Protein AF-A0A7G1IVI6-F1 (afdb_monomer_lite)

Organism: Streptococcus mitis (NCBI:txid28037)

pLDDT: mean 74.65, std 11.54, range [37.12, 94.62]

Foldseek 3Di:
DVVVVVVVVVCVVPDPDPVPPDDDPVRVVVCVVDDDWDAPDVPHTDDPVVCPVCVPHDDDDPDPDPD

Secondary structure (DSSP, 8-state):
-HHHHHHHHHHHHH---GGGSPPPHHHHHHHHTSPP--EEETTEEPPGGGGGGGTTS----------

Structure (mmCIF, N/CA/C/O backbone):
data_AF-A0A7G1IVI6-F1
#
_entry.id   AF-A0A7G1IVI6-F1
#
loop_
_atom_site.group_PDB
_atom_site.id
_atom_site.type_symbol
_atom_site.label_atom_id
_atom_site.label_alt_id
_atom_site.label_comp_id
_atom_site.label_asym_id
_atom_site.label_entity_id
_atom_site.label_seq_id
_atom_site.pdbx_PDB_ins_code
_atom_site.Cartn_x
_atom_site.Cartn_y
_atom_site.Cartn_z
_atom_site.occupancy
_atom_site.B_iso_or_equiv
_atom_site.auth_seq_id
_atom_site.auth_comp_id
_atom_site.auth_asym_id
_atom_site.auth_atom_id
_atom_site.pdbx_PDB_model_num
ATOM 1 N N . MET A 1 1 ? 22.629 -22.560 -6.097 1.00 55.75 1 MET A N 1
ATOM 2 C CA . MET A 1 1 ? 22.501 -21.102 -5.884 1.00 55.75 1 MET A CA 1
ATOM 3 C C . MET A 1 1 ? 22.595 -20.304 -7.188 1.00 55.75 1 MET A C 1
ATOM 5 O O . MET A 1 1 ? 21.656 -19.579 -7.470 1.00 55.75 1 MET A O 1
ATOM 9 N N . ASN A 1 2 ? 23.626 -20.487 -8.032 1.00 58.12 2 ASN A N 1
ATOM 10 C CA . ASN A 1 2 ? 23.791 -19.725 -9.293 1.00 58.12 2 ASN A CA 1
ATOM 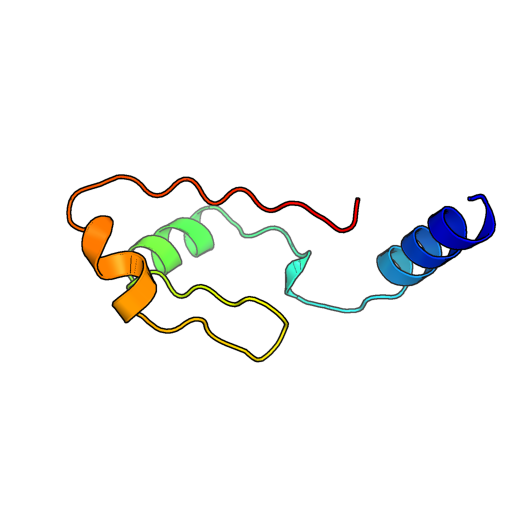11 C C . ASN A 1 2 ? 22.591 -19.775 -10.260 1.00 58.12 2 ASN A C 1
ATOM 13 O O . ASN A 1 2 ? 22.270 -18.768 -10.880 1.00 58.12 2 ASN A O 1
ATOM 17 N N . ASN A 1 3 ? 21.889 -20.910 -10.354 1.00 68.69 3 ASN A N 1
ATOM 18 C CA . ASN A 1 3 ? 20.712 -21.029 -11.226 1.00 68.69 3 ASN A CA 1
ATOM 19 C C . ASN A 1 3 ? 19.497 -20.238 -10.722 1.00 68.69 3 ASN A C 1
ATOM 21 O O . ASN A 1 3 ? 18.679 -19.820 -11.528 1.00 68.69 3 ASN A O 1
ATOM 25 N N . TYR A 1 4 ? 19.378 -20.035 -9.407 1.00 68.88 4 TYR A N 1
ATOM 26 C CA . TYR A 1 4 ? 18.258 -19.301 -8.813 1.00 68.88 4 TYR A CA 1
ATOM 27 C C . TYR A 1 4 ? 18.424 -17.790 -9.007 1.00 68.88 4 TYR A C 1
ATOM 29 O O . TYR A 1 4 ? 17.489 -17.120 -9.424 1.00 68.88 4 TYR A O 1
ATOM 37 N N . ILE A 1 5 ? 19.641 -17.275 -8.797 1.00 73.00 5 ILE A N 1
ATOM 38 C CA . ILE A 1 5 ? 19.957 -15.854 -9.007 1.00 73.00 5 ILE A CA 1
ATOM 39 C C . ILE A 1 5 ? 19.700 -15.466 -10.465 1.00 73.00 5 ILE A C 1
ATOM 41 O O . ILE A 1 5 ? 18.984 -14.507 -10.730 1.00 73.00 5 ILE A O 1
ATOM 45 N N . LYS A 1 6 ? 20.204 -16.271 -11.408 1.00 76.88 6 LYS A N 1
ATOM 46 C CA . LYS A 1 6 ? 20.011 -16.020 -12.839 1.00 76.88 6 LYS A CA 1
ATOM 47 C C . LYS A 1 6 ? 18.537 -16.090 -13.254 1.00 76.88 6 LYS A C 1
ATOM 49 O O . LYS A 1 6 ? 18.081 -15.262 -14.028 1.00 76.88 6 LYS A O 1
ATOM 54 N N . LEU A 1 7 ? 17.778 -17.030 -12.687 1.00 73.94 7 LEU A N 1
ATOM 55 C CA . LEU A 1 7 ? 16.337 -17.137 -12.918 1.00 73.94 7 LEU A CA 1
ATOM 56 C C . LEU A 1 7 ? 15.576 -15.902 -12.406 1.00 73.94 7 LEU A C 1
ATOM 58 O O . LEU A 1 7 ? 14.676 -15.428 -13.096 1.00 73.94 7 LEU A O 1
ATOM 62 N N . ASN A 1 8 ? 15.953 -15.346 -11.251 1.00 70.31 8 ASN A N 1
ATOM 63 C CA . ASN A 1 8 ? 15.348 -14.115 -10.731 1.00 70.31 8 ASN A CA 1
ATOM 64 C C . ASN A 1 8 ? 15.725 -12.882 -11.561 1.00 70.31 8 ASN A C 1
ATOM 66 O O . ASN A 1 8 ? 14.866 -12.042 -11.821 1.00 70.31 8 ASN A O 1
ATOM 70 N N . GLU A 1 9 ? 16.977 -12.777 -12.013 1.00 69.94 9 GLU A N 1
ATOM 71 C CA . GLU A 1 9 ? 17.417 -11.704 -12.914 1.00 69.94 9 GLU A CA 1
ATOM 72 C C . GLU A 1 9 ? 16.663 -11.742 -14.249 1.00 69.94 9 GLU A C 1
ATOM 74 O O . GLU A 1 9 ? 16.110 -10.724 -14.673 1.00 69.94 9 GLU A O 1
ATOM 79 N N . ASP A 1 10 ? 16.578 -12.919 -14.875 1.00 76.19 10 ASP A N 1
ATOM 80 C CA . ASP A 1 10 ? 15.855 -13.116 -16.132 1.00 76.19 10 ASP A CA 1
ATOM 81 C C . ASP A 1 10 ? 14.364 -12.816 -15.957 1.00 76.19 10 ASP A C 1
ATOM 83 O O . ASP A 1 10 ? 13.763 -12.147 -16.800 1.00 76.19 10 ASP A O 1
ATOM 87 N N . ARG A 1 11 ? 13.762 -13.247 -14.840 1.00 71.31 11 ARG A N 1
ATOM 88 C CA . ARG A 1 11 ? 12.369 -12.927 -14.524 1.00 71.31 11 ARG A CA 1
ATOM 89 C C . ARG A 1 11 ? 12.191 -11.424 -14.372 1.00 71.31 11 ARG A C 1
ATOM 91 O O . ARG A 1 11 ? 11.317 -10.877 -15.024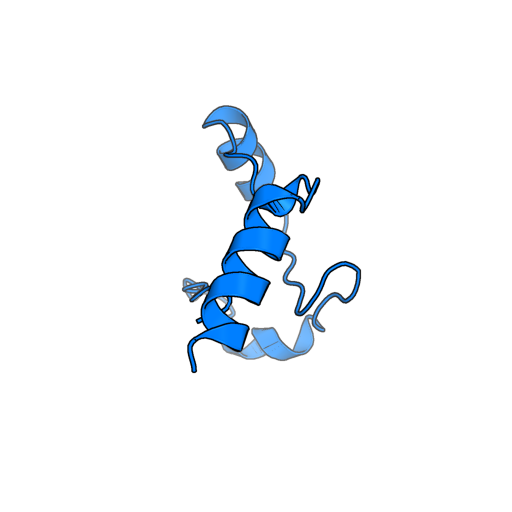 1.00 71.31 11 ARG A O 1
ATOM 98 N N . ARG A 1 12 ? 13.025 -10.742 -13.583 1.00 66.62 12 ARG A N 1
ATOM 99 C CA . ARG A 1 12 ? 12.921 -9.293 -13.344 1.00 66.62 12 ARG A CA 1
ATOM 100 C C . ARG A 1 12 ? 13.050 -8.480 -14.631 1.00 66.62 12 ARG A C 1
ATOM 102 O O . ARG A 1 12 ? 12.289 -7.542 -14.819 1.00 66.62 12 ARG A O 1
ATOM 109 N N . ASN A 1 13 ? 13.982 -8.847 -15.510 1.00 69.88 13 ASN A N 1
ATOM 110 C CA . ASN A 1 13 ? 14.239 -8.113 -16.751 1.00 69.88 13 ASN A CA 1
ATOM 111 C C . ASN A 1 13 ? 13.168 -8.347 -17.829 1.00 69.88 13 ASN A C 1
ATOM 113 O O . ASN A 1 13 ? 13.025 -7.520 -18.724 1.00 69.88 13 ASN A O 1
ATOM 117 N N . ASN A 1 14 ? 12.432 -9.460 -17.758 1.00 73.94 14 ASN A N 1
ATOM 118 C CA . ASN A 1 14 ? 11.398 -9.814 -18.735 1.00 73.94 14 ASN A CA 1
ATOM 119 C C . ASN A 1 14 ? 9.972 -9.736 -18.168 1.00 73.94 14 ASN A C 1
ATOM 121 O O . ASN A 1 14 ? 9.012 -10.013 -18.891 1.00 73.94 14 ASN A O 1
ATOM 125 N N . VAL A 1 15 ? 9.803 -9.392 -16.886 1.00 69.00 15 VAL A N 1
ATOM 126 C CA . VAL A 1 15 ? 8.476 -9.190 -16.309 1.00 69.00 15 VAL A CA 1
ATOM 127 C C . VAL A 1 15 ? 7.948 -7.855 -16.823 1.00 69.00 15 VAL A C 1
ATOM 129 O O . VAL A 1 15 ? 8.438 -6.789 -16.471 1.00 69.00 15 VAL A O 1
ATOM 132 N N . ASN A 1 16 ? 6.948 -7.918 -17.693 1.00 65.56 16 ASN A N 1
ATOM 133 C CA . ASN A 1 16 ? 6.190 -6.744 -18.089 1.00 65.56 16 ASN A CA 1
ATOM 134 C C . ASN A 1 16 ? 5.015 -6.621 -17.116 1.00 65.56 16 ASN A C 1
ATOM 136 O O . ASN A 1 16 ? 3.971 -7.242 -17.327 1.00 65.56 16 ASN A O 1
ATOM 140 N N . ASN A 1 17 ? 5.238 -5.964 -15.975 1.00 66.31 17 ASN A N 1
ATOM 141 C CA . ASN A 1 17 ? 4.170 -5.706 -15.020 1.00 66.31 17 ASN A CA 1
ATOM 142 C C . ASN A 1 17 ? 4.223 -4.283 -14.462 1.00 66.31 17 ASN A C 1
ATOM 144 O O . ASN A 1 17 ? 5.278 -3.773 -14.082 1.00 66.31 17 ASN A O 1
ATOM 148 N N . ASP A 1 18 ? 3.033 -3.709 -14.335 1.00 67.38 18 ASP A N 1
ATOM 149 C CA . ASP A 1 18 ? 2.803 -2.348 -13.853 1.00 67.38 18 ASP A CA 1
ATOM 150 C C . ASP A 1 18 ? 3.153 -2.197 -12.355 1.00 67.38 18 ASP A C 1
ATOM 152 O O . ASP A 1 18 ? 3.216 -1.096 -11.823 1.00 67.38 18 ASP A O 1
ATOM 156 N N . TYR A 1 19 ? 3.405 -3.302 -11.636 1.00 65.75 19 TYR A N 1
ATOM 157 C CA . TYR A 1 19 ? 3.715 -3.284 -10.198 1.00 65.75 19 TYR A CA 1
ATOM 158 C C . TYR A 1 19 ? 5.147 -2.841 -9.884 1.00 65.75 19 TYR A C 1
ATOM 160 O O . TYR A 1 19 ? 5.456 -2.572 -8.722 1.00 65.75 19 TYR A O 1
ATOM 168 N N . THR A 1 20 ? 6.025 -2.813 -10.888 1.00 67.25 20 THR A N 1
ATOM 169 C CA . THR A 1 20 ? 7.403 -2.312 -10.753 1.00 67.25 20 THR A CA 1
ATOM 170 C C . THR A 1 20 ? 7.576 -0.888 -11.268 1.00 67.25 20 THR A C 1
ATOM 172 O O . THR A 1 20 ? 8.657 -0.315 -11.118 1.00 67.25 20 THR A O 1
ATOM 175 N N . GLU A 1 21 ? 6.524 -0.301 -11.838 1.00 73.81 21 GLU A N 1
ATOM 176 C CA . GLU A 1 21 ? 6.555 1.074 -12.308 1.00 73.81 21 GLU A CA 1
ATOM 177 C C . GLU A 1 21 ? 6.470 2.042 -11.117 1.00 73.81 21 GLU A C 1
ATOM 179 O O . GLU A 1 21 ? 5.645 1.861 -10.214 1.00 73.81 21 GLU A O 1
ATOM 184 N N . PRO A 1 22 ? 7.350 3.055 -11.052 1.00 76.06 22 PRO A N 1
ATOM 185 C CA . PRO A 1 22 ? 7.302 4.038 -9.984 1.00 76.06 22 PRO A CA 1
ATOM 186 C C . PRO A 1 22 ? 6.051 4.911 -10.122 1.00 76.06 22 PRO A C 1
ATOM 188 O O . PRO A 1 22 ? 5.780 5.453 -11.189 1.00 76.06 22 PRO A O 1
ATOM 191 N N . LEU A 1 23 ? 5.336 5.099 -9.013 1.00 81.06 23 LEU A N 1
ATOM 192 C CA . LEU A 1 23 ? 4.229 6.052 -8.931 1.00 81.06 23 LEU A CA 1
ATOM 193 C C . LEU A 1 23 ? 4.756 7.488 -8.825 1.00 81.06 23 LEU A C 1
ATOM 195 O O . LEU A 1 23 ? 5.738 7.756 -8.124 1.00 81.06 23 LEU A O 1
ATOM 199 N N . THR A 1 24 ? 4.062 8.423 -9.468 1.00 91.00 24 THR A N 1
ATOM 200 C CA . THR A 1 24 ? 4.265 9.863 -9.267 1.00 91.00 24 THR A CA 1
ATOM 201 C C . THR A 1 24 ? 3.742 10.319 -7.901 1.00 91.00 24 THR A C 1
ATOM 203 O O . THR A 1 24 ? 3.021 9.600 -7.200 1.00 91.00 24 THR A O 1
ATOM 206 N N . HIS A 1 25 ? 4.107 11.539 -7.498 1.00 90.12 25 HIS A N 1
ATOM 207 C CA . HIS A 1 25 ? 3.644 12.110 -6.235 1.00 90.12 25 HIS A CA 1
ATOM 208 C C . HIS A 1 25 ? 2.119 12.291 -6.217 1.00 90.12 25 HIS A C 1
ATOM 210 O O . HIS A 1 25 ? 1.466 11.940 -5.236 1.00 90.12 25 HIS A O 1
ATOM 216 N N . GLU A 1 26 ? 1.549 12.794 -7.310 1.00 94.62 26 GLU A N 1
ATOM 217 C CA . GLU A 1 26 ? 0.117 13.044 -7.459 1.00 94.62 26 GLU A CA 1
ATOM 218 C C . GLU A 1 26 ? -0.688 11.738 -7.414 1.00 94.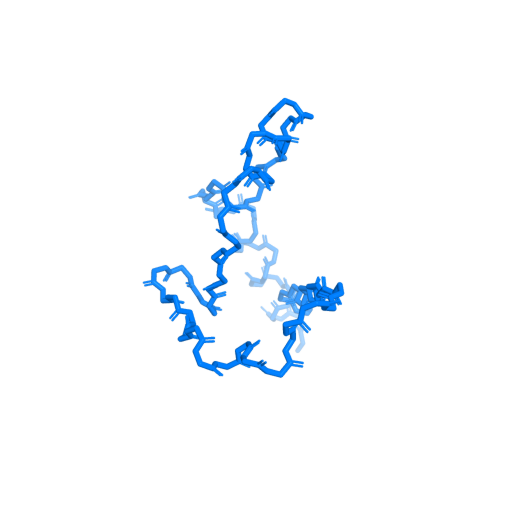62 26 GLU A C 1
ATOM 220 O O . GLU A 1 26 ? -1.711 11.666 -6.729 1.00 94.62 26 GLU A O 1
ATOM 225 N N . GLU A 1 27 ? -0.203 10.687 -8.083 1.00 89.19 27 GLU A N 1
ATOM 226 C CA . GLU A 1 27 ? -0.811 9.351 -8.034 1.00 89.19 27 GLU A CA 1
ATOM 227 C C . GLU A 1 27 ? -0.765 8.763 -6.623 1.00 89.19 27 GLU A C 1
ATOM 229 O O . GLU A 1 27 ? -1.758 8.207 -6.149 1.00 89.19 27 GLU A O 1
ATOM 234 N N . LEU A 1 28 ? 0.360 8.923 -5.919 1.00 86.75 28 LEU A N 1
ATOM 235 C CA . LEU A 1 28 ? 0.485 8.478 -4.535 1.00 86.75 28 LEU A CA 1
ATOM 236 C C . LEU A 1 28 ? -0.532 9.186 -3.628 1.00 86.75 28 LEU A C 1
ATOM 238 O O . LEU A 1 28 ? -1.218 8.526 -2.844 1.00 86.75 28 LEU A O 1
ATOM 242 N N . GLU A 1 29 ? -0.657 10.509 -3.731 1.00 91.38 29 GLU A N 1
ATOM 243 C CA . GLU A 1 29 ? -1.603 11.279 -2.918 1.00 91.38 29 GLU A CA 1
ATOM 244 C C . GLU A 1 29 ? -3.066 10.939 -3.234 1.00 91.38 29 GLU A C 1
ATOM 246 O O . GLU A 1 29 ? -3.896 10.892 -2.323 1.00 91.38 29 GLU A O 1
ATOM 251 N N . GLU A 1 30 ? -3.400 10.633 -4.488 1.00 90.19 30 GLU A N 1
ATOM 252 C CA . GLU A 1 30 ? -4.746 10.189 -4.860 1.00 90.19 30 GLU A CA 1
ATOM 253 C C . GLU A 1 30 ? -5.072 8.795 -4.301 1.00 90.19 30 GLU A C 1
ATOM 255 O O . GLU A 1 30 ? -6.144 8.576 -3.723 1.00 90.19 30 GLU A O 1
ATOM 260 N N . VAL A 1 31 ? -4.131 7.849 -4.377 1.00 84.88 31 VAL A N 1
ATOM 261 C CA . VAL A 1 31 ? -4.309 6.500 -3.816 1.00 84.88 31 VAL A CA 1
A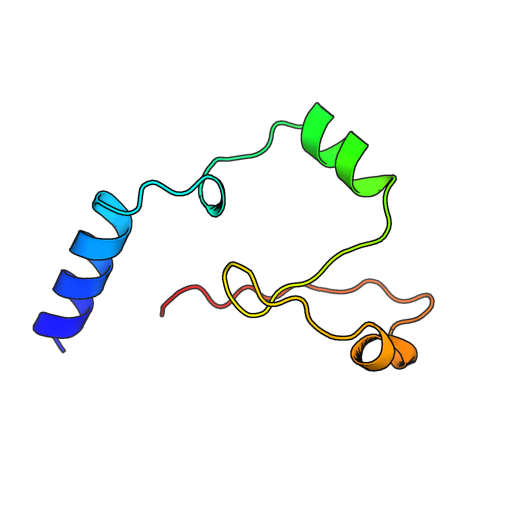TOM 262 C C . VAL A 1 31 ? -4.475 6.545 -2.292 1.00 84.88 31 VAL A C 1
ATOM 264 O O . VAL A 1 31 ? -5.285 5.794 -1.7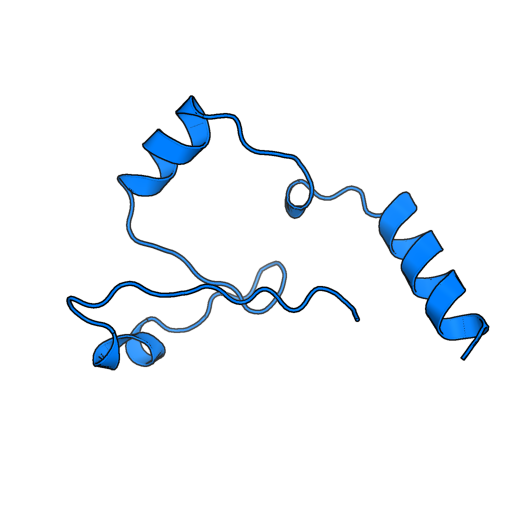46 1.00 84.88 31 VAL A O 1
ATOM 267 N N . ARG A 1 32 ? -3.795 7.464 -1.591 1.00 83.25 32 ARG A N 1
ATOM 268 C CA . ARG A 1 32 ? -3.912 7.629 -0.126 1.00 83.25 32 ARG A CA 1
ATOM 269 C C . ARG A 1 32 ? -5.305 8.050 0.351 1.00 83.25 32 ARG A C 1
ATOM 271 O O . ARG A 1 32 ? -5.625 7.822 1.517 1.00 83.25 32 ARG A O 1
ATOM 278 N N . LYS A 1 33 ? -6.139 8.637 -0.516 1.00 87.94 33 LYS A N 1
ATOM 279 C CA . LYS A 1 33 ? -7.532 9.006 -0.188 1.00 87.94 33 LYS A CA 1
ATOM 280 C C . LYS A 1 33 ? -8.466 7.797 -0.125 1.00 87.94 33 LYS A C 1
ATOM 282 O O . LYS A 1 33 ? -9.557 7.887 0.435 1.00 87.94 33 LYS A O 1
ATOM 287 N N . HIS A 1 34 ? -8.048 6.672 -0.697 1.00 83.88 34 HIS A N 1
ATOM 288 C CA . HIS A 1 34 ? -8.836 5.454 -0.778 1.00 83.88 34 HIS A CA 1
ATOM 289 C C . HIS A 1 34 ? -8.443 4.465 0.334 1.00 83.88 34 HIS A C 1
ATOM 291 O O . HIS A 1 34 ? -7.312 4.487 0.824 1.00 83.88 34 HIS A O 1
ATOM 297 N N . PRO A 1 35 ? -9.348 3.558 0.752 1.00 79.12 35 PRO A N 1
ATOM 298 C CA . PRO A 1 35 ? -8.994 2.500 1.690 1.00 79.12 35 PRO A CA 1
ATOM 299 C C . PRO A 1 35 ? -7.848 1.634 1.157 1.00 79.12 35 PRO A C 1
ATOM 301 O O . PRO A 1 35 ? -7.869 1.205 0.003 1.00 79.12 35 PRO A O 1
ATOM 304 N N . ILE A 1 36 ? -6.887 1.318 2.027 1.00 75.00 36 ILE A N 1
ATOM 305 C CA . ILE A 1 36 ? -5.749 0.457 1.688 1.00 75.00 36 ILE A CA 1
ATOM 306 C C . ILE A 1 36 ? -6.262 -0.918 1.230 1.00 75.00 36 ILE A C 1
ATOM 308 O O . ILE A 1 36 ? -7.046 -1.571 1.923 1.00 75.00 36 ILE A O 1
ATOM 312 N N . SER A 1 37 ? -5.789 -1.370 0.066 1.00 74.31 37 SER A N 1
ATOM 313 C CA . SER A 1 37 ? -5.981 -2.730 -0.440 1.00 74.31 37 SER A CA 1
ATOM 314 C C . SER A 1 37 ? -4.641 -3.454 -0.427 1.00 74.31 37 SER A C 1
ATOM 316 O O . SER A 1 37 ? -3.670 -2.961 -0.990 1.00 74.31 37 SER A O 1
ATOM 318 N N . VAL A 1 38 ? -4.593 -4.644 0.170 1.00 76.50 38 VAL A N 1
ATOM 319 C CA . VAL A 1 38 ? -3.385 -5.478 0.224 1.00 76.50 38 VAL A CA 1
ATOM 320 C C . VAL A 1 38 ? -3.621 -6.751 -0.599 1.00 76.50 38 VAL A C 1
ATOM 322 O O . VAL A 1 38 ? -4.734 -7.286 -0.634 1.00 76.50 38 VAL A O 1
ATOM 325 N N . ALA A 1 39 ? -2.588 -7.242 -1.281 1.00 71.81 39 ALA A N 1
ATOM 326 C CA . ALA A 1 39 ? -2.621 -8.478 -2.062 1.00 71.81 39 ALA A CA 1
ATOM 327 C C . ALA A 1 39 ? -1.379 -9.331 -1.759 1.00 71.81 39 ALA A C 1
ATOM 329 O O . ALA A 1 39 ? -0.298 -8.782 -1.569 1.00 71.81 39 ALA A O 1
ATOM 330 N N . LEU A 1 40 ? -1.538 -10.661 -1.689 1.00 64.44 40 LEU A N 1
ATOM 331 C CA . LEU A 1 40 ? -0.416 -11.599 -1.468 1.00 64.44 40 LEU A CA 1
ATOM 332 C C . LEU A 1 40 ? 0.346 -11.886 -2.758 1.00 64.44 40 LEU A C 1
ATOM 334 O O . LEU A 1 40 ? 1.555 -12.081 -2.748 1.00 64.44 40 LEU A O 1
ATOM 338 N N . THR A 1 41 ? -0.390 -11.959 -3.861 1.00 63.03 41 THR A N 1
ATOM 339 C CA . THR A 1 41 ? 0.107 -12.222 -5.208 1.00 63.03 41 THR A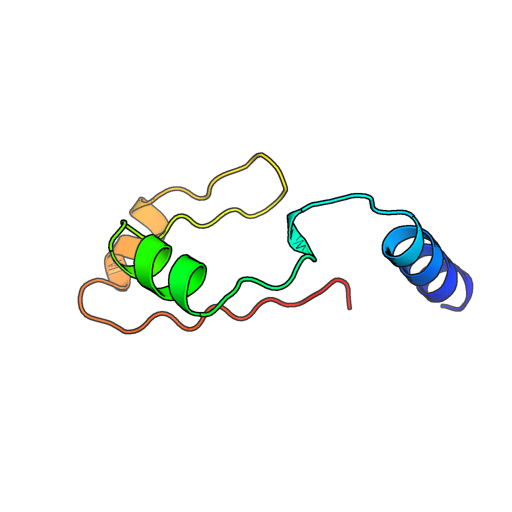 CA 1
ATOM 340 C C . THR A 1 41 ? -0.746 -11.429 -6.185 1.00 63.03 41 THR A C 1
ATOM 342 O O . THR A 1 41 ? -1.857 -11.004 -5.842 1.00 63.03 41 THR A O 1
ATOM 345 N N . VAL A 1 42 ? -0.268 -11.277 -7.421 1.00 62.28 42 VAL A N 1
ATOM 346 C CA . VAL A 1 42 ? -1.076 -10.729 -8.519 1.00 62.28 42 VAL A CA 1
ATOM 347 C C . VAL A 1 42 ? -2.438 -11.440 -8.535 1.00 62.28 42 VAL A C 1
ATOM 349 O O . VAL A 1 42 ? -2.510 -12.669 -8.547 1.00 62.28 42 VAL A O 1
ATOM 352 N N . GLY A 1 43 ? -3.519 -10.666 -8.423 1.00 62.97 43 GLY A N 1
ATOM 353 C CA . GLY A 1 43 ? -4.898 -11.163 -8.460 1.00 62.97 43 GLY A CA 1
ATOM 354 C C . GLY A 1 43 ? -5.492 -11.714 -7.154 1.00 62.97 43 GLY A C 1
ATOM 355 O O . GLY A 1 43 ? -6.704 -11.923 -7.115 1.00 62.97 43 GLY A O 1
ATOM 356 N N . LYS A 1 44 ? -4.725 -11.906 -6.065 1.00 73.12 44 LYS A N 1
ATOM 357 C CA . LYS A 1 44 ? -5.266 -12.424 -4.788 1.00 73.12 44 LYS A CA 1
ATOM 358 C C . LYS A 1 44 ? -5.184 -11.394 -3.662 1.00 73.12 44 LYS A C 1
ATOM 360 O O . LYS A 1 44 ? -4.145 -11.227 -3.020 1.00 73.12 44 LYS A O 1
ATOM 365 N N . LYS A 1 45 ? -6.313 -10.729 -3.400 1.00 79.25 45 LYS A N 1
ATOM 366 C CA . LYS A 1 45 ? -6.475 -9.796 -2.274 1.00 79.25 45 LYS A CA 1
ATOM 367 C C . LYS A 1 45 ? -6.435 -10.543 -0.940 1.00 79.25 45 LYS A C 1
ATOM 369 O O . LYS A 1 45 ? -6.959 -11.654 -0.845 1.00 79.25 45 LYS A O 1
ATOM 374 N N . VAL A 1 46 ? -5.837 -9.933 0.082 1.00 81.62 46 VAL A N 1
ATOM 375 C CA . VAL A 1 46 ? -5.979 -10.440 1.455 1.00 81.62 46 VAL A CA 1
ATOM 376 C C . VAL A 1 46 ? -7.321 -10.020 2.049 1.00 81.62 46 VAL A C 1
ATOM 378 O O . VAL A 1 46 ? -7.826 -8.941 1.719 1.00 81.62 46 VAL A O 1
ATOM 381 N N . PRO A 1 47 ? -7.898 -10.842 2.937 1.00 83.88 47 PRO A N 1
ATOM 382 C CA . PRO A 1 47 ? -9.122 -10.481 3.633 1.00 83.88 47 PRO A CA 1
ATOM 383 C C . PRO A 1 47 ? -8.925 -9.275 4.559 1.00 83.88 47 PRO A C 1
ATOM 385 O O . PRO A 1 47 ? -7.863 -9.102 5.163 1.00 83.88 47 PRO A O 1
ATOM 388 N N . LYS A 1 48 ? -9.960 -8.437 4.691 1.00 82.12 48 LYS A N 1
ATOM 389 C CA . LYS A 1 48 ? -9.911 -7.246 5.556 1.00 82.12 48 LYS A CA 1
ATOM 390 C C . LYS A 1 48 ? -9.862 -7.617 7.035 1.00 82.12 48 LYS A C 1
ATOM 392 O O . LYS A 1 48 ? -9.234 -6.891 7.802 1.00 82.12 48 LYS A O 1
ATOM 397 N N . GLU A 1 49 ? -10.456 -8.749 7.419 1.00 87.06 49 GLU A N 1
ATOM 398 C CA . GLU A 1 49 ? -10.468 -9.228 8.805 1.00 87.06 49 GLU A CA 1
ATOM 399 C C . GLU A 1 49 ? -9.052 -9.415 9.387 1.00 87.06 49 GLU A C 1
ATOM 401 O O . GLU A 1 49 ? -8.834 -9.268 10.588 1.00 87.06 49 GLU A O 1
ATOM 406 N N . TRP A 1 50 ? -8.038 -9.637 8.542 1.00 85.12 50 TRP A N 1
ATOM 407 C CA . TRP A 1 50 ? -6.644 -9.753 8.987 1.00 85.12 50 TRP A CA 1
ATOM 408 C C . TRP A 1 50 ? -6.085 -8.441 9.559 1.00 85.12 50 TRP A C 1
ATOM 410 O O . TRP A 1 50 ? -5.113 -8.463 10.316 1.00 85.12 50 TRP A O 1
ATOM 420 N N . PHE A 1 51 ? -6.709 -7.304 9.241 1.00 84.25 51 PHE A N 1
ATOM 421 C CA . PHE A 1 51 ? -6.296 -5.974 9.689 1.00 84.25 51 PHE A CA 1
ATOM 422 C C . PHE A 1 51 ? -7.158 -5.411 10.823 1.00 84.25 51 PHE A C 1
ATOM 424 O O . PHE A 1 51 ? -6.940 -4.273 11.230 1.00 84.25 51 PHE A O 1
ATOM 431 N N . GLU A 1 52 ? -8.089 -6.179 11.397 1.00 84.81 52 GLU A N 1
ATOM 432 C CA . GLU A 1 52 ? -8.949 -5.699 12.496 1.00 84.81 52 GLU A CA 1
ATOM 433 C C . GLU A 1 52 ? -8.140 -5.148 13.683 1.00 84.81 52 GLU A C 1
ATOM 435 O O . GLU A 1 52 ? -8.488 -4.131 14.282 1.00 84.81 52 GLU A O 1
ATOM 440 N N . LYS A 1 53 ? -6.986 -5.761 13.975 1.00 84.56 53 LYS A N 1
ATOM 441 C CA . LYS A 1 53 ? -6.073 -5.340 15.056 1.00 84.56 53 LYS A CA 1
ATOM 442 C C . LYS A 1 53 ? -5.252 -4.080 14.738 1.00 84.56 53 LYS A C 1
ATOM 444 O O . LYS A 1 53 ? -4.541 -3.578 15.622 1.00 84.56 53 LYS A O 1
ATOM 449 N N . ALA A 1 54 ? -5.305 -3.604 13.494 1.00 83.31 54 ALA A N 1
ATOM 450 C CA . ALA A 1 54 ? -4.561 -2.451 12.994 1.00 83.31 54 ALA A CA 1
ATOM 451 C C . ALA A 1 54 ? -5.377 -1.147 13.009 1.00 83.31 54 ALA A C 1
ATOM 453 O O . ALA A 1 54 ? -4.846 -0.104 12.636 1.00 83.31 54 ALA A O 1
ATOM 454 N N . ASN A 1 55 ? -6.637 -1.172 13.462 1.00 84.31 55 ASN A N 1
ATOM 455 C CA . ASN A 1 55 ? -7.464 0.031 13.534 1.00 84.31 55 ASN A CA 1
ATOM 456 C C . ASN A 1 55 ? -6.782 1.142 14.363 1.00 84.31 55 ASN A C 1
ATOM 458 O O . ASN A 1 55 ? -6.314 0.896 15.477 1.00 84.31 55 ASN A O 1
ATOM 462 N N . GLY A 1 56 ? -6.706 2.352 13.802 1.00 85.50 56 GLY A N 1
ATOM 463 C CA . GLY A 1 56 ? -6.041 3.509 14.413 1.00 85.50 56 GLY A CA 1
ATOM 464 C C . GLY A 1 56 ? -4.508 3.436 14.474 1.00 85.50 56 GLY A C 1
ATOM 465 O O . GLY A 1 56 ? -3.893 4.308 15.083 1.00 85.50 56 GLY A O 1
ATOM 466 N N . LYS A 1 57 ? -3.875 2.419 13.871 1.00 85.31 57 LYS A N 1
ATOM 467 C CA . LYS A 1 57 ? -2.414 2.259 13.839 1.00 85.31 57 LYS A CA 1
ATOM 468 C C . LYS A 1 57 ? -1.864 2.505 12.441 1.00 85.31 57 LYS A C 1
ATOM 470 O O . LYS A 1 57 ? -2.495 2.181 11.440 1.00 85.31 57 LYS A O 1
ATOM 475 N N . ASN A 1 58 ? -0.630 2.994 12.388 1.00 81.94 58 ASN A N 1
ATOM 476 C CA . ASN A 1 58 ? 0.135 3.019 11.149 1.00 81.94 58 ASN A CA 1
ATOM 477 C C . ASN A 1 58 ? 0.570 1.592 10.793 1.00 81.94 58 ASN A C 1
ATOM 479 O O . ASN A 1 58 ? 1.115 0.875 11.634 1.00 81.94 58 ASN A O 1
ATOM 483 N N . ILE A 1 59 ? 0.327 1.185 9.548 1.00 77.62 59 ILE A N 1
ATOM 484 C CA . ILE A 1 59 ? 0.734 -0.120 9.022 1.00 77.62 59 ILE A CA 1
ATOM 485 C C . ILE A 1 59 ? 2.052 0.062 8.272 1.00 77.62 59 ILE A C 1
ATOM 487 O O . ILE A 1 59 ? 2.121 0.835 7.319 1.00 77.62 59 ILE A O 1
ATOM 491 N N . LEU A 1 60 ? 3.089 -0.669 8.683 1.00 77.62 60 LEU A N 1
ATOM 492 C CA . LEU A 1 60 ? 4.334 -0.769 7.927 1.00 77.62 60 LEU A CA 1
ATOM 493 C C . LEU A 1 60 ? 4.235 -1.955 6.963 1.00 77.62 60 LEU A C 1
ATOM 495 O O . LEU A 1 60 ? 4.263 -3.111 7.384 1.00 77.62 60 LEU A O 1
ATOM 499 N N . GLY A 1 61 ? 4.108 -1.666 5.671 1.00 74.06 61 GLY A N 1
ATOM 500 C CA . GLY A 1 61 ? 4.184 -2.679 4.623 1.00 74.06 61 GLY A CA 1
ATOM 501 C C . GLY A 1 61 ? 5.634 -3.077 4.373 1.00 74.06 61 GLY A C 1
ATOM 502 O O . GLY A 1 61 ? 6.329 -2.412 3.612 1.00 74.06 61 GLY A O 1
ATOM 503 N N . LEU A 1 62 ? 6.099 -4.155 5.006 1.00 66.94 62 LEU A N 1
ATOM 504 C CA . LEU A 1 62 ? 7.391 -4.755 4.677 1.00 66.94 62 LEU A CA 1
ATOM 505 C C . LEU A 1 62 ? 7.215 -5.649 3.450 1.00 66.94 62 LEU A C 1
ATOM 507 O O . LEU A 1 62 ? 6.847 -6.818 3.562 1.00 66.94 62 LEU A O 1
ATOM 511 N N . ALA A 1 63 ? 7.454 -5.089 2.269 1.00 67.12 63 ALA A N 1
ATOM 512 C CA . ALA A 1 63 ? 7.622 -5.892 1.071 1.00 67.12 63 ALA A CA 1
ATOM 513 C C . ALA A 1 63 ? 8.971 -6.620 1.173 1.00 67.12 63 ALA A C 1
ATOM 515 O O . ALA A 1 63 ? 10.027 -6.014 1.001 1.00 67.12 63 ALA A O 1
ATOM 516 N N . CYS A 1 64 ? 8.946 -7.919 1.473 1.00 48.53 64 CYS A N 1
ATOM 517 C CA . CYS A 1 64 ? 10.075 -8.774 1.137 1.00 48.53 64 CYS A CA 1
ATOM 518 C C . CYS A 1 64 ? 9.954 -9.011 -0.370 1.00 48.53 64 CYS A C 1
ATOM 520 O O . CYS A 1 64 ? 9.029 -9.698 -0.807 1.00 48.53 64 CYS A O 1
ATOM 522 N N . GLY A 1 65 ? 10.807 -8.365 -1.168 1.00 56.75 65 GLY A N 1
ATOM 523 C CA . GLY A 1 65 ? 10.953 -8.734 -2.575 1.00 56.75 65 GLY A CA 1
ATOM 524 C C . GLY A 1 65 ? 11.285 -10.225 -2.707 1.00 56.75 65 GLY A C 1
ATOM 525 O O . GLY A 1 65 ? 11.548 -10.908 -1.715 1.00 56.75 65 GLY A O 1
ATOM 526 N N . GLU A 1 66 ? 11.280 -10.751 -3.931 1.00 41.47 66 GLU A N 1
ATOM 527 C CA . GLU A 1 66 ? 11.909 -12.054 -4.161 1.00 41.47 66 GLU A CA 1
ATOM 528 C C . GLU A 1 66 ? 13.373 -11.948 -3.732 1.00 41.47 66 GLU A C 1
ATOM 530 O O . GLU A 1 66 ? 14.117 -11.181 -4.336 1.00 41.47 66 GLU A O 1
ATOM 535 N N . GLY A 1 67 ? 13.718 -12.625 -2.632 1.00 37.12 67 GLY A N 1
ATOM 536 C CA . GLY A 1 67 ? 15.005 -12.490 -1.943 1.00 37.12 67 GLY A CA 1
ATOM 537 C C . GLY A 1 67 ? 16.238 -12.612 -2.825 1.00 37.12 67 GLY A C 1
ATOM 538 O O . GLY A 1 67 ? 16.181 -13.307 -3.869 1.00 37.12 67 GLY A O 1
#

Sequence (67 aa):
MNNYIKLNEDRRNNVNNDYTEPLTHEELEEVRKHPISVALTVGKKVPKEWFEKANGKNILGLACGEG

Radius of gyration: 15.65 Å; chains: 1; bounding box: 34×34×34 Å